Protein AF-A0A833G2K6-F1 (afdb_monomer)

Solvent-accessible surface area (backbone atoms only — not comparable to full-atom values): 7235 Å² total; per-residue (Å²): 132,84,85,76,77,75,78,92,64,81,80,92,63,98,60,82,62,88,63,52,65,58,53,52,52,50,53,51,50,53,51,50,53,53,54,51,47,68,70,42,49,53,56,36,34,50,74,65,25,62,39,99,86,71,47,80,55,53,42,54,72,67,60,31,49,54,52,50,52,50,53,53,51,45,67,62,46,48,59,57,53,46,52,55,50,47,47,63,76,68,53,88,53,70,63,62,48,46,56,53,50,51,54,53,47,51,53,52,53,51,51,53,54,56,55,53,55,65,76,76,108

Foldseek 3Di:
DDPPDDDPDDDDDPDDDPCVVVVVVVVVVVVCVVVVCLVCQLVCQAPPDADPVGDDDHDDSVVSVVVSVVVVVCVVVVVVVVVLVCLCPPDPDPVSVVVSVVVVVVVVVVVVVVVVVVVVD

pLDDT: mean 81.37, std 12.85, range [43.56, 95.62]

Structure (mmCIF, N/CA/C/O backbone):
data_AF-A0A833G2K6-F1
#
_entry.id   AF-A0A833G2K6-F1
#
loop_
_atom_site.group_PDB
_atom_site.id
_atom_site.type_symbol
_atom_site.label_atom_id
_atom_site.label_alt_id
_atom_site.label_comp_id
_atom_site.label_asym_id
_atom_site.label_entity_id
_atom_site.label_seq_id
_atom_site.pdbx_PDB_ins_code
_atom_site.Cartn_x
_atom_site.Cartn_y
_atom_site.Cartn_z
_atom_site.occupancy
_atom_site.B_iso_or_equiv
_atom_site.auth_seq_id
_atom_site.auth_comp_id
_atom_site.auth_asym_id
_atom_site.auth_atom_id
_atom_site.pdbx_PDB_model_num
ATOM 1 N N . MET A 1 1 ? -3.575 -9.904 37.588 1.00 43.56 1 MET A N 1
ATOM 2 C CA . MET A 1 1 ? -4.050 -9.358 36.298 1.00 43.56 1 MET A CA 1
ATOM 3 C C . MET A 1 1 ? -5.062 -8.274 36.633 1.00 43.56 1 MET A C 1
ATOM 5 O O . MET A 1 1 ? -6.102 -8.614 37.175 1.00 43.56 1 MET A O 1
ATOM 9 N N . ALA A 1 2 ? -4.727 -6.994 36.461 1.00 44.34 2 ALA A N 1
ATOM 10 C CA . ALA A 1 2 ? -5.653 -5.907 36.783 1.00 44.34 2 ALA A CA 1
ATOM 11 C C . ALA A 1 2 ? -6.869 -5.964 35.840 1.00 44.34 2 ALA A C 1
ATOM 13 O O . ALA A 1 2 ? -6.689 -6.024 34.624 1.00 44.34 2 ALA A O 1
ATOM 14 N N . GLU A 1 3 ? -8.087 -5.969 36.388 1.00 52.81 3 GLU A N 1
ATOM 15 C CA . GLU A 1 3 ? -9.311 -5.840 35.595 1.00 52.81 3 GLU A CA 1
ATOM 16 C C . GLU A 1 3 ? -9.413 -4.414 35.046 1.00 52.81 3 GLU A C 1
ATOM 18 O O . GLU A 1 3 ? -9.934 -3.500 35.686 1.00 52.81 3 GLU A O 1
ATOM 23 N N . THR A 1 4 ? -8.890 -4.194 33.842 1.00 61.84 4 THR A N 1
ATOM 24 C CA . THR A 1 4 ? -9.123 -2.952 33.112 1.00 61.84 4 THR A CA 1
ATOM 25 C C . THR A 1 4 ? -10.552 -2.958 32.578 1.00 61.84 4 THR A C 1
ATOM 27 O O . THR A 1 4 ? -10.876 -3.598 31.578 1.00 61.84 4 THR A O 1
ATOM 30 N N . LYS A 1 5 ? -11.439 -2.246 33.279 1.00 73.88 5 LYS A N 1
ATOM 31 C CA . LYS A 1 5 ? -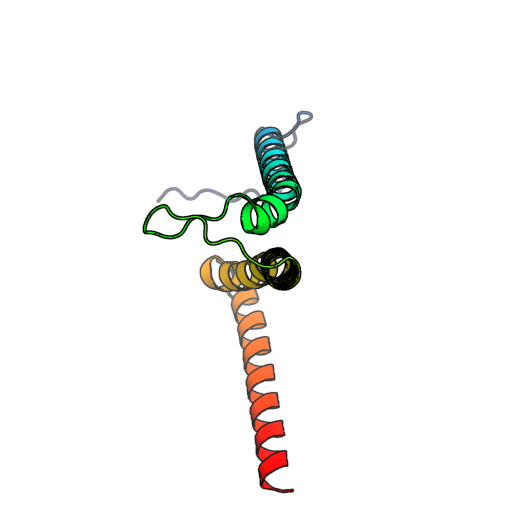12.816 -1.999 32.843 1.00 73.88 5 LYS A CA 1
ATOM 32 C C . LYS A 1 5 ? -12.787 -1.272 31.495 1.00 73.88 5 LYS A C 1
ATOM 34 O O . LYS A 1 5 ? -12.397 -0.108 31.424 1.00 73.88 5 LYS A O 1
ATOM 39 N N . PHE A 1 6 ? -13.176 -1.965 30.427 1.00 70.94 6 PHE A N 1
ATOM 40 C CA . PHE A 1 6 ? -13.266 -1.373 29.093 1.00 70.94 6 PHE A CA 1
ATOM 41 C C . PHE A 1 6 ? -14.254 -0.202 29.102 1.00 70.94 6 PHE A C 1
ATOM 43 O O . PHE A 1 6 ? -15.359 -0.313 29.641 1.00 70.94 6 PHE A O 1
ATOM 50 N N . LEU A 1 7 ? -13.854 0.922 28.508 1.00 74.44 7 LEU A N 1
ATOM 51 C CA . LEU A 1 7 ? -14.725 2.082 28.359 1.00 74.44 7 LEU A CA 1
ATOM 52 C C . LEU A 1 7 ? -15.836 1.748 27.356 1.00 74.44 7 LEU A C 1
ATOM 54 O O . LEU A 1 7 ? -15.564 1.322 26.237 1.00 74.44 7 LEU A O 1
ATOM 58 N N . THR A 1 8 ? -17.090 1.939 27.763 1.00 80.19 8 THR A N 1
ATOM 59 C CA . THR A 1 8 ? -18.278 1.736 26.915 1.00 80.19 8 THR A CA 1
ATOM 60 C C . THR A 1 8 ? -18.733 3.019 26.218 1.00 80.19 8 THR A C 1
ATOM 62 O O . THR A 1 8 ? -19.632 2.978 25.383 1.00 80.19 8 THR A O 1
ATOM 65 N N . ALA A 1 9 ? -18.114 4.153 26.550 1.00 77.75 9 ALA A N 1
ATOM 66 C CA . ALA A 1 9 ? -18.355 5.453 25.943 1.00 77.75 9 ALA A CA 1
ATOM 67 C C . ALA A 1 9 ? -17.031 6.230 25.836 1.00 77.75 9 ALA A C 1
ATOM 69 O O . ALA A 1 9 ? -16.143 6.032 26.675 1.00 77.75 9 ALA A O 1
ATOM 70 N N . PRO A 1 10 ? -16.882 7.109 24.830 1.00 76.50 10 PRO A N 1
ATOM 71 C CA . PRO A 1 10 ? -15.734 7.999 24.749 1.00 76.50 10 PRO A CA 1
ATOM 72 C C . PRO A 1 10 ? -15.681 8.907 25.981 1.00 76.50 10 PRO A C 1
ATOM 74 O O . PRO A 1 10 ? -16.711 9.331 26.512 1.00 76.50 10 PRO A O 1
ATOM 77 N N . VAL A 1 11 ? -14.468 9.214 26.439 1.00 79.62 11 VAL A N 1
ATOM 78 C CA . VAL A 1 11 ? -14.256 10.186 27.516 1.00 79.62 11 VAL A CA 1
ATOM 79 C C . VAL A 1 11 ? -14.814 11.530 27.045 1.00 79.62 11 VAL A C 1
ATOM 81 O O . VAL A 1 11 ? -14.422 12.010 25.984 1.00 79.62 11 VAL A O 1
ATOM 84 N N . LYS A 1 12 ? -15.739 12.132 27.805 1.00 77.94 12 LYS A N 1
ATOM 85 C CA . LYS A 1 12 ? -16.222 13.492 27.523 1.00 77.94 12 LYS A CA 1
ATOM 86 C C . LYS A 1 12 ? -15.049 14.460 27.673 1.00 77.94 12 LYS A C 1
ATOM 88 O O . LYS A 1 12 ? -14.581 14.701 28.781 1.00 77.94 12 LYS A O 1
ATOM 93 N N . THR A 1 13 ? -14.562 14.970 26.551 1.00 80.44 13 THR A N 1
ATOM 94 C CA . THR A 1 13 ? -13.509 15.980 26.468 1.00 80.44 13 THR A CA 1
ATOM 95 C C . THR A 1 13 ? -13.846 16.921 25.322 1.00 80.44 13 THR A C 1
ATOM 97 O O . THR A 1 13 ? -14.228 16.466 24.246 1.00 80.44 13 THR A O 1
ATOM 100 N N . ASP A 1 14 ? -13.674 18.222 25.543 1.00 80.94 14 ASP A N 1
ATOM 101 C CA . ASP A 1 14 ? -13.828 19.244 24.498 1.00 80.94 14 ASP A CA 1
ATOM 102 C C . ASP A 1 14 ? -12.565 19.363 23.624 1.00 80.94 14 ASP A C 1
ATOM 104 O O . ASP A 1 14 ? -12.526 20.104 22.644 1.00 80.94 14 ASP A O 1
ATOM 108 N N . LYS A 1 15 ? -11.501 18.633 23.987 1.00 83.69 15 LYS A N 1
ATOM 109 C CA . LYS A 1 15 ? -10.214 18.598 23.284 1.00 83.69 15 LYS A CA 1
ATOM 110 C C . LYS A 1 15 ? -10.094 17.350 22.423 1.00 83.69 15 LYS A C 1
ATOM 112 O O . LYS A 1 15 ? -10.550 16.275 22.812 1.00 83.69 15 LYS A O 1
ATOM 117 N N . MET A 1 16 ? -9.387 17.480 21.303 1.00 82.00 16 MET A N 1
ATOM 118 C CA . MET A 1 16 ? -9.067 16.354 20.430 1.00 82.00 16 MET A CA 1
ATOM 119 C C . MET A 1 16 ? -8.309 15.259 21.212 1.00 82.00 16 MET A C 1
ATOM 121 O O . MET A 1 16 ? -7.354 15.585 21.924 1.00 82.00 16 MET A O 1
ATOM 125 N N . PRO A 1 17 ? -8.708 13.975 21.113 1.00 84.19 17 PRO A N 1
ATOM 126 C CA . PRO A 1 17 ? -8.028 12.893 21.816 1.00 84.19 17 PRO A CA 1
ATOM 127 C C . PRO A 1 17 ? -6.540 12.834 21.461 1.00 84.19 17 PRO A C 1
ATOM 129 O O . PRO A 1 17 ? -6.166 12.976 20.297 1.00 84.19 17 PRO A O 1
ATOM 132 N N . ALA A 1 18 ? -5.695 12.556 22.455 1.00 83.56 18 ALA A N 1
ATOM 133 C CA . ALA A 1 18 ? -4.238 12.588 22.304 1.00 83.56 18 ALA A 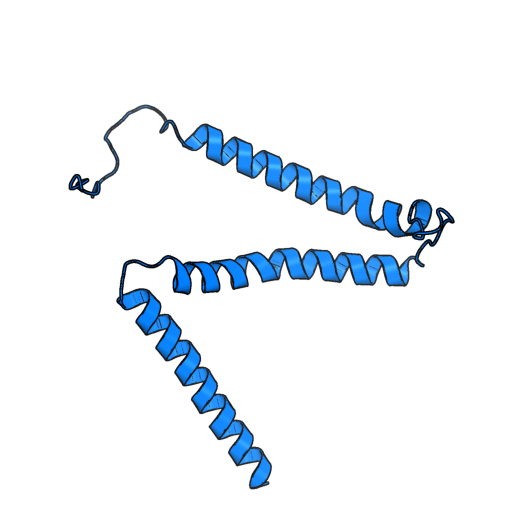CA 1
ATOM 134 C C . ALA A 1 18 ? -3.688 11.628 21.227 1.00 83.56 18 ALA A C 1
ATOM 136 O O . ALA A 1 18 ? -2.585 11.839 20.743 1.00 83.56 18 ALA A O 1
ATOM 137 N N . GLY A 1 19 ? -4.446 10.599 20.827 1.00 84.06 19 GLY A N 1
ATOM 138 C CA . GLY A 1 19 ? -4.063 9.668 19.760 1.00 84.06 19 GLY A CA 1
ATOM 139 C C . GLY A 1 19 ? -4.253 10.202 18.334 1.00 84.06 19 GLY A C 1
ATOM 140 O O . GLY A 1 19 ? -3.590 9.726 17.418 1.00 84.06 19 GLY A O 1
ATOM 141 N N . ILE A 1 20 ? -5.123 11.196 18.124 1.00 86.50 20 ILE A N 1
ATOM 142 C CA . ILE A 1 20 ? -5.475 11.673 16.775 1.00 86.50 20 ILE A CA 1
ATOM 143 C C . ILE A 1 20 ? -4.279 12.279 16.019 1.00 86.50 20 ILE A C 1
ATOM 145 O O . ILE A 1 20 ? -4.102 11.920 14.855 1.00 86.50 20 ILE A O 1
ATOM 149 N N . PRO A 1 21 ? -3.412 13.123 16.622 1.00 88.06 21 PRO A N 1
ATOM 150 C CA . PRO A 1 21 ? -2.237 13.643 15.919 1.00 88.06 21 PRO A CA 1
ATOM 151 C C . PRO A 1 21 ? -1.295 12.541 15.416 1.00 88.06 21 PRO A C 1
ATOM 153 O O . PRO A 1 21 ? -0.762 12.650 14.315 1.00 88.06 21 PRO A O 1
ATOM 156 N N . TYR A 1 22 ? -1.128 11.460 16.186 1.00 89.12 22 TYR A N 1
ATOM 157 C CA . TYR A 1 22 ? -0.295 10.321 15.789 1.00 89.12 22 TYR A CA 1
ATOM 158 C C . TYR A 1 22 ? -0.902 9.547 14.615 1.00 89.12 22 TYR A C 1
ATOM 160 O O . TYR A 1 22 ? -0.177 9.170 13.699 1.00 89.12 22 TYR A O 1
ATOM 168 N N . ILE A 1 23 ? -2.227 9.358 14.607 1.00 88.88 23 ILE A N 1
ATOM 169 C CA . ILE A 1 23 ? -2.940 8.710 13.494 1.00 88.88 23 ILE A CA 1
ATOM 170 C C . ILE A 1 23 ? -2.789 9.537 12.213 1.00 88.88 23 ILE A C 1
ATOM 172 O O . ILE A 1 23 ? -2.468 8.988 11.166 1.00 88.88 23 ILE A O 1
ATOM 176 N N . ILE A 1 24 ? -2.963 10.859 12.300 1.00 89.69 24 ILE A N 1
ATOM 177 C CA . ILE A 1 24 ? -2.818 11.758 11.145 1.00 89.69 24 ILE A CA 1
ATOM 178 C C . ILE A 1 24 ? -1.376 11.755 10.628 1.00 89.69 24 ILE A C 1
ATOM 180 O O . ILE A 1 24 ? -1.165 11.695 9.420 1.00 89.69 24 ILE A O 1
ATOM 184 N N . GLY A 1 25 ? -0.384 11.805 11.522 1.00 92.81 25 GLY A N 1
ATOM 185 C CA . GLY A 1 25 ? 1.026 11.735 11.140 1.00 92.81 25 GLY A CA 1
ATOM 186 C C . GLY A 1 25 ? 1.373 10.427 10.427 1.00 92.81 25 GLY A C 1
ATOM 187 O O . GLY A 1 25 ? 2.056 10.452 9.406 1.00 92.81 25 GLY A O 1
ATOM 188 N N . ASN A 1 26 ? 0.853 9.301 10.920 1.00 90.31 26 ASN A N 1
ATOM 189 C CA . ASN A 1 26 ? 1.021 8.002 10.275 1.00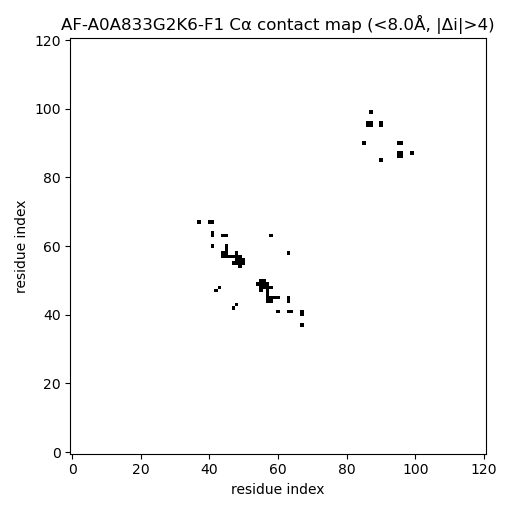 90.31 26 ASN A CA 1
ATOM 190 C C . ASN A 1 26 ? 0.369 7.968 8.886 1.00 90.31 26 ASN A C 1
ATOM 192 O O . ASN A 1 26 ? 1.031 7.624 7.917 1.00 90.31 26 ASN A O 1
ATOM 196 N N . GLU A 1 27 ? -0.883 8.409 8.772 1.00 90.44 27 GLU A N 1
ATOM 197 C CA . GLU A 1 27 ? -1.600 8.482 7.494 1.00 90.44 27 GLU A CA 1
ATOM 198 C C . GLU A 1 27 ? -0.864 9.374 6.477 1.00 90.44 27 GLU A C 1
ATOM 200 O O . GLU A 1 27 ? -0.746 9.042 5.296 1.00 90.44 27 GLU A O 1
ATOM 205 N N . ALA A 1 28 ? -0.324 10.509 6.930 1.00 91.38 28 ALA A N 1
ATOM 206 C CA . ALA A 1 28 ? 0.473 11.395 6.090 1.00 91.38 28 ALA A CA 1
ATOM 207 C C . ALA A 1 28 ? 1.769 10.719 5.618 1.00 91.38 28 ALA A C 1
ATOM 209 O O . ALA A 1 28 ? 2.116 10.830 4.441 1.00 91.38 28 ALA A O 1
ATOM 210 N N . ALA A 1 29 ? 2.458 9.994 6.503 1.00 91.62 29 ALA A N 1
ATOM 211 C CA . ALA A 1 29 ? 3.654 9.236 6.154 1.00 91.62 29 ALA A CA 1
ATOM 212 C C . ALA A 1 29 ? 3.343 8.106 5.157 1.00 91.62 29 ALA A C 1
ATOM 214 O O . ALA A 1 29 ? 4.056 7.954 4.166 1.00 91.62 29 ALA A O 1
ATOM 215 N N . GLU A 1 30 ? 2.250 7.367 5.355 1.00 88.81 30 GLU A N 1
ATOM 216 C CA . GLU A 1 30 ? 1.803 6.317 4.432 1.00 88.81 30 GLU A CA 1
ATOM 217 C C . GLU A 1 30 ? 1.505 6.885 3.041 1.00 88.81 30 GLU A C 1
ATOM 219 O O . GLU A 1 30 ? 1.999 6.366 2.037 1.00 88.81 30 GLU A O 1
ATOM 224 N N . ARG A 1 31 ? 0.772 8.002 2.965 1.00 91.56 31 ARG A N 1
ATOM 225 C CA . ARG A 1 31 ? 0.474 8.680 1.693 1.00 91.56 31 ARG A CA 1
ATOM 226 C C . ARG A 1 31 ? 1.739 9.210 1.025 1.00 91.56 31 ARG A C 1
ATOM 228 O O . ARG A 1 31 ? 1.884 9.061 -0.188 1.00 91.56 31 ARG A O 1
ATOM 235 N N . PHE A 1 32 ? 2.661 9.789 1.792 1.00 92.50 32 PHE A N 1
ATOM 236 C CA . PHE A 1 32 ? 3.941 10.265 1.268 1.00 92.50 32 PHE A CA 1
ATOM 237 C C . PHE A 1 32 ? 4.747 9.122 0.641 1.00 92.50 32 PHE A C 1
ATOM 239 O O . PHE A 1 32 ? 5.152 9.220 -0.518 1.00 92.50 32 PHE A O 1
ATOM 246 N N . CYS A 1 33 ? 4.911 8.008 1.3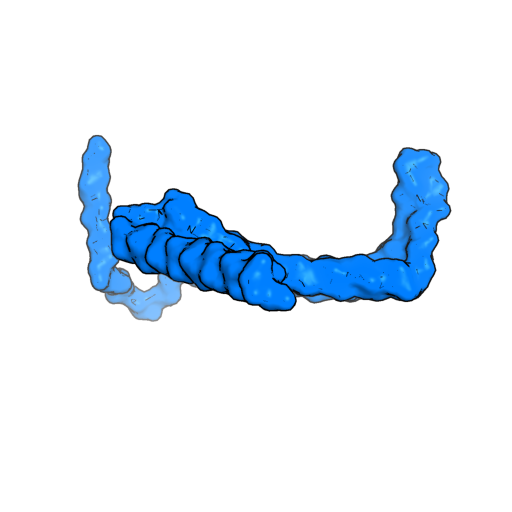58 1.00 90.31 33 CYS A N 1
ATOM 247 C CA . CYS A 1 33 ? 5.622 6.836 0.855 1.00 90.31 33 CYS A CA 1
ATOM 248 C C . CYS A 1 33 ? 4.920 6.210 -0.361 1.00 90.31 33 CYS A C 1
ATOM 250 O O . CYS A 1 33 ? 5.589 5.816 -1.315 1.00 90.31 33 CYS A O 1
ATOM 252 N N . PHE A 1 34 ? 3.584 6.162 -0.374 1.00 90.12 34 PHE A N 1
ATOM 253 C CA . PHE A 1 34 ? 2.813 5.599 -1.483 1.00 90.12 34 PHE A CA 1
ATOM 254 C C . PHE A 1 34 ? 2.963 6.408 -2.777 1.00 90.12 34 PHE A C 1
ATOM 256 O O . PHE A 1 34 ? 3.278 5.844 -3.827 1.00 90.12 34 PHE A O 1
ATOM 263 N N . TYR A 1 35 ? 2.770 7.729 -2.722 1.00 92.12 35 TYR A N 1
ATOM 264 C CA . TYR A 1 35 ? 2.929 8.576 -3.906 1.00 92.12 35 TYR A CA 1
ATOM 265 C C . TYR A 1 35 ? 4.397 8.701 -4.324 1.00 92.12 35 TYR A C 1
ATOM 267 O O . TYR A 1 35 ? 4.684 8.668 -5.520 1.00 92.12 35 TYR A O 1
ATOM 275 N N . GLY A 1 36 ? 5.320 8.763 -3.359 1.00 92.94 36 GLY A N 1
ATOM 276 C CA . GLY A 1 36 ? 6.758 8.773 -3.618 1.00 92.94 36 GLY A CA 1
ATOM 277 C C . GLY A 1 36 ? 7.211 7.521 -4.366 1.00 92.94 36 GLY A C 1
ATOM 278 O O . GLY A 1 36 ? 7.844 7.630 -5.412 1.00 92.94 36 GLY A O 1
ATOM 279 N N . MET A 1 37 ? 6.804 6.337 -3.897 1.00 94.38 37 MET A N 1
ATOM 280 C CA . MET A 1 37 ? 7.120 5.078 -4.570 1.00 94.38 37 MET A CA 1
ATOM 281 C C . MET A 1 37 ? 6.545 5.041 -5.987 1.00 94.38 37 MET A C 1
ATOM 283 O O . MET A 1 37 ? 7.268 4.720 -6.923 1.00 94.38 37 MET A O 1
ATOM 287 N N . ARG A 1 38 ? 5.285 5.449 -6.185 1.00 90.50 38 ARG A N 1
ATOM 288 C CA . ARG A 1 38 ? 4.670 5.467 -7.525 1.00 90.50 38 ARG A CA 1
ATOM 289 C C . ARG A 1 38 ? 5.381 6.391 -8.511 1.00 90.50 38 ARG A C 1
ATOM 291 O O . ARG A 1 38 ? 5.415 6.076 -9.694 1.00 90.50 38 ARG A O 1
ATOM 298 N N . ALA A 1 39 ? 5.934 7.504 -8.036 1.00 92.12 39 ALA A N 1
ATOM 299 C CA . ALA A 1 39 ? 6.642 8.457 -8.883 1.00 92.12 39 ALA A CA 1
ATOM 300 C C . ALA A 1 39 ? 8.002 7.926 -9.364 1.00 92.12 39 ALA A C 1
ATOM 302 O O . ALA A 1 39 ? 8.387 8.186 -10.500 1.00 92.12 39 ALA A O 1
ATOM 303 N N . ILE A 1 40 ? 8.727 7.185 -8.518 1.00 94.44 40 ILE A N 1
ATOM 304 C CA . ILE A 1 40 ? 10.112 6.782 -8.813 1.00 94.44 40 ILE A CA 1
ATOM 305 C C . ILE A 1 40 ? 10.249 5.350 -9.331 1.00 94.44 40 ILE A C 1
ATOM 307 O O . ILE A 1 40 ? 11.256 5.037 -9.956 1.00 94.44 40 ILE A O 1
ATOM 311 N N . LEU A 1 41 ? 9.277 4.468 -9.077 1.00 92.81 41 LEU A N 1
ATOM 312 C CA . LEU A 1 41 ? 9.451 3.024 -9.264 1.00 92.81 41 LEU A CA 1
ATOM 313 C C . LEU A 1 41 ? 9.740 2.630 -10.721 1.00 92.81 41 LEU A C 1
ATOM 315 O O . LEU A 1 41 ? 10.673 1.873 -10.971 1.00 92.81 41 LEU A O 1
ATOM 319 N N . VAL A 1 42 ? 8.993 3.173 -11.686 1.00 94.06 42 VAL A N 1
ATOM 320 C CA . VAL A 1 42 ? 9.199 2.874 -13.119 1.00 94.06 42 VAL A CA 1
ATOM 321 C C . VAL A 1 42 ? 10.535 3.431 -13.615 1.00 94.06 42 VAL A C 1
ATOM 323 O O . VAL A 1 42 ? 11.272 2.748 -14.325 1.00 94.06 42 VAL A O 1
ATOM 326 N N . VAL A 1 43 ? 10.894 4.646 -13.189 1.00 93.81 43 VAL A N 1
ATOM 327 C CA . VAL A 1 43 ? 12.187 5.264 -13.525 1.00 93.81 43 VAL A CA 1
ATOM 328 C C . VAL A 1 43 ? 13.339 4.441 -12.950 1.00 93.81 43 VAL A C 1
ATOM 330 O O . VAL A 1 43 ? 14.330 4.194 -13.629 1.00 93.81 43 VAL A O 1
ATOM 333 N N . TYR A 1 44 ? 13.195 3.957 -11.718 1.00 93.69 44 TYR A N 1
ATOM 334 C CA . TYR A 1 44 ? 14.185 3.096 -11.088 1.00 93.69 44 TYR A CA 1
ATOM 335 C C . TYR A 1 44 ? 14.386 1.793 -11.874 1.00 93.69 44 TYR A C 1
ATOM 337 O O . TYR A 1 44 ? 15.519 1.471 -12.220 1.00 93.69 44 TYR A O 1
ATOM 345 N N . MET A 1 45 ? 13.302 1.093 -12.226 1.00 93.75 45 MET A N 1
ATOM 346 C CA . MET A 1 45 ? 13.373 -0.176 -12.966 1.00 93.75 45 MET A CA 1
ATOM 347 C C . MET A 1 45 ? 13.969 -0.029 -14.375 1.00 93.75 45 MET A C 1
ATOM 349 O O . MET A 1 45 ? 14.652 -0.934 -14.846 1.00 93.75 45 MET A O 1
ATOM 353 N N . THR A 1 46 ? 13.741 1.107 -15.039 1.00 93.88 46 THR A N 1
ATOM 354 C CA . THR A 1 46 ? 14.179 1.331 -16.430 1.00 93.88 46 THR A CA 1
ATOM 355 C C . THR A 1 46 ? 15.551 1.993 -16.557 1.00 93.88 46 THR A C 1
ATOM 357 O O . THR A 1 46 ? 16.159 1.898 -17.617 1.00 93.88 46 THR A O 1
ATOM 360 N N . GLN A 1 47 ? 16.046 2.684 -15.524 1.00 91.69 47 GLN A N 1
ATOM 361 C CA . GLN A 1 47 ? 17.279 3.485 -15.621 1.00 9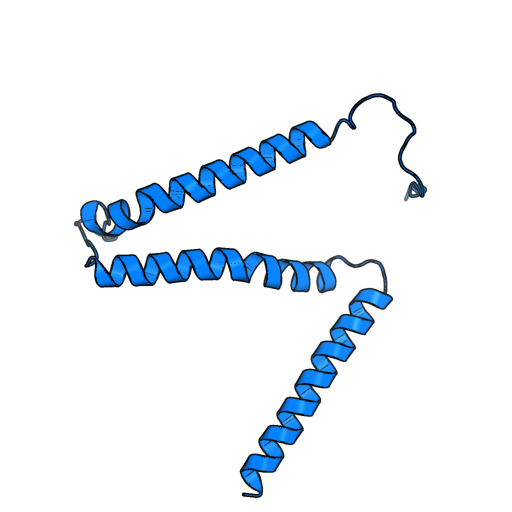1.69 47 GLN A CA 1
ATOM 362 C C . GLN A 1 47 ? 18.345 3.125 -14.581 1.00 91.69 47 GLN A C 1
ATOM 364 O O . GLN A 1 47 ? 19.531 3.326 -14.833 1.00 91.69 47 GLN A O 1
ATOM 369 N N . TYR A 1 48 ? 17.952 2.617 -13.411 1.00 90.94 48 TYR A N 1
ATOM 370 C CA . TYR A 1 48 ? 18.845 2.495 -12.251 1.00 90.94 48 TYR A CA 1
ATOM 371 C C . TYR A 1 48 ? 18.845 1.102 -11.611 1.00 90.94 48 TYR A C 1
ATOM 373 O O . TYR A 1 48 ? 19.426 0.922 -10.539 1.00 90.94 48 TYR A O 1
ATOM 381 N N . LEU A 1 49 ? 18.197 0.119 -12.238 1.00 90.75 49 LEU A N 1
ATOM 382 C CA . LEU A 1 49 ? 18.139 -1.243 -11.725 1.00 90.75 49 LEU A CA 1
ATOM 383 C C . LEU A 1 49 ? 19.508 -1.920 -11.868 1.00 90.75 49 LEU A C 1
ATOM 385 O O . LEU A 1 49 ? 20.137 -1.873 -12.927 1.00 90.75 49 LEU A O 1
ATOM 389 N N . LEU A 1 50 ? 19.984 -2.518 -10.776 1.00 91.19 50 LEU A N 1
ATOM 390 C CA . LEU A 1 50 ? 21.310 -3.122 -10.685 1.00 91.19 50 LEU A CA 1
ATOM 391 C C . LEU A 1 50 ? 21.197 -4.623 -10.436 1.00 91.19 50 LEU A C 1
ATOM 393 O O . LEU A 1 50 ? 20.465 -5.070 -9.553 1.00 91.19 50 LEU A O 1
ATOM 397 N N . SER A 1 51 ? 22.001 -5.383 -11.170 1.00 89.25 51 SER A N 1
ATOM 398 C CA . SER A 1 51 ? 22.243 -6.795 -10.898 1.00 89.25 51 SER A CA 1
ATOM 399 C C . SER A 1 51 ? 23.027 -6.978 -9.588 1.00 89.25 51 SER A C 1
ATOM 401 O O . SER A 1 51 ? 23.772 -6.084 -9.170 1.00 89.25 51 SER A O 1
ATOM 403 N N . PRO A 1 52 ? 22.974 -8.170 -8.967 1.00 85.50 52 PRO A N 1
ATOM 404 C CA . PRO A 1 52 ? 23.801 -8.502 -7.803 1.00 85.50 52 PRO A CA 1
ATOM 405 C C . PRO A 1 52 ? 25.316 -8.356 -8.037 1.00 85.50 52 PRO A C 1
ATOM 407 O O . PRO A 1 52 ? 26.073 -8.212 -7.082 1.00 85.50 52 PRO A O 1
ATOM 410 N N . ALA A 1 53 ? 25.761 -8.384 -9.298 1.00 88.19 53 ALA A N 1
ATOM 411 C CA . ALA A 1 53 ? 27.153 -8.178 -9.700 1.00 88.19 53 ALA A CA 1
ATOM 412 C C . ALA A 1 53 ? 27.527 -6.691 -9.894 1.00 88.19 53 ALA A C 1
ATOM 414 O O . ALA A 1 53 ? 28.661 -6.389 -10.258 1.00 88.19 53 ALA A O 1
ATOM 415 N N . GLY A 1 54 ? 26.592 -5.760 -9.670 1.00 86.69 54 GLY A N 1
ATOM 416 C CA . GLY A 1 54 ? 26.807 -4.314 -9.781 1.00 86.69 54 GLY A CA 1
ATOM 417 C C . GLY A 1 54 ? 26.697 -3.743 -11.199 1.00 86.69 54 GLY A C 1
ATOM 418 O O . GLY A 1 54 ? 26.862 -2.539 -11.376 1.00 86.69 54 GLY A O 1
ATOM 419 N N . GLY A 1 55 ? 26.411 -4.572 -12.207 1.00 88.94 55 GLY A N 1
ATOM 420 C CA . GLY A 1 55 ? 26.087 -4.110 -13.562 1.00 88.94 55 GLY A CA 1
ATOM 421 C C . GLY A 1 55 ? 24.636 -3.637 -13.669 1.00 88.94 55 GLY A C 1
ATOM 422 O O . GLY A 1 55 ? 23.783 -4.149 -12.943 1.00 88.94 55 GLY A O 1
ATOM 423 N N . LEU A 1 56 ? 24.355 -2.696 -14.575 1.00 88.69 56 LEU A N 1
ATOM 424 C CA . LEU A 1 56 ? 22.985 -2.274 -14.888 1.00 88.69 56 LEU A CA 1
ATOM 425 C C . LEU A 1 56 ? 22.212 -3.434 -15.524 1.00 88.69 56 LEU A C 1
ATOM 427 O O . LEU A 1 56 ? 22.664 -4.011 -16.510 1.00 88.69 56 LEU A O 1
ATOM 431 N N . ASP A 1 57 ? 21.055 -3.744 -14.951 1.00 89.69 57 ASP A N 1
ATOM 432 C CA . ASP A 1 57 ? 20.132 -4.790 -15.397 1.00 89.69 57 ASP A CA 1
ATOM 433 C C . ASP A 1 57 ? 18.739 -4.174 -15.508 1.00 89.69 57 ASP A C 1
ATOM 435 O O . ASP A 1 57 ? 17.853 -4.412 -14.692 1.00 89.69 57 ASP A O 1
ATOM 439 N N . VAL A 1 58 ? 18.608 -3.230 -16.440 1.00 91.31 58 VAL A N 1
ATOM 440 C CA . VAL A 1 58 ? 17.397 -2.426 -16.607 1.00 91.31 58 VAL A CA 1
ATOM 441 C C . VAL A 1 58 ? 16.317 -3.198 -17.353 1.00 91.31 58 VAL A C 1
ATOM 443 O O . VAL A 1 58 ? 16.590 -3.911 -18.316 1.00 91.31 58 VAL A O 1
ATOM 446 N N . MET A 1 59 ? 15.074 -3.011 -16.922 1.00 91.88 59 MET A N 1
ATOM 447 C CA . MET A 1 59 ? 13.904 -3.613 -17.557 1.00 91.88 59 MET A CA 1
ATOM 448 C C . MET A 1 59 ? 13.439 -2.788 -18.756 1.00 91.88 59 MET A C 1
ATOM 450 O O . MET A 1 59 ? 13.619 -1.566 -18.801 1.00 91.88 59 MET A O 1
ATOM 454 N N . THR A 1 60 ? 12.768 -3.442 -19.707 1.00 93.69 60 THR A N 1
ATOM 455 C CA . THR A 1 60 ? 12.022 -2.719 -20.741 1.00 93.69 60 THR A CA 1
ATOM 456 C C . THR A 1 60 ? 10.841 -1.964 -20.125 1.00 93.69 60 THR A C 1
ATOM 458 O O . THR A 1 60 ? 10.347 -2.299 -19.047 1.00 93.69 60 THR A O 1
ATOM 461 N N . GLU A 1 61 ? 10.343 -0.938 -20.817 1.00 91.31 61 GLU A N 1
ATOM 462 C CA . GLU A 1 61 ? 9.194 -0.159 -20.338 1.00 91.31 61 GLU A CA 1
ATOM 463 C C . GLU A 1 61 ? 7.936 -1.029 -20.148 1.00 91.31 61 GLU A C 1
ATOM 465 O O . GLU A 1 61 ? 7.170 -0.812 -19.209 1.00 91.31 61 GLU A O 1
ATOM 470 N N . SER A 1 62 ? 7.750 -2.058 -20.986 1.00 93.94 62 SER A N 1
ATOM 471 C CA . SER A 1 62 ? 6.638 -3.011 -20.853 1.00 93.94 62 SER A CA 1
ATOM 472 C C . SER A 1 62 ? 6.732 -3.805 -19.550 1.00 93.94 62 SER A C 1
ATOM 474 O O . SER A 1 62 ? 5.790 -3.805 -18.761 1.00 93.94 62 SER A O 1
ATOM 476 N N . GLU A 1 63 ? 7.889 -4.413 -19.280 1.00 92.94 63 GLU A N 1
ATOM 477 C CA . GLU A 1 63 ? 8.122 -5.206 -18.064 1.00 92.94 63 GLU A CA 1
ATOM 478 C C . GLU A 1 63 ? 8.028 -4.344 -16.797 1.00 92.94 63 GLU A C 1
ATOM 480 O O . GLU A 1 63 ? 7.444 -4.746 -15.787 1.00 92.94 63 GLU A O 1
ATOM 485 N N . ALA A 1 64 ? 8.558 -3.119 -16.849 1.00 93.50 64 ALA A N 1
ATOM 486 C CA . ALA A 1 64 ? 8.465 -2.165 -15.751 1.00 93.50 64 ALA A CA 1
ATOM 487 C C . ALA A 1 64 ? 7.003 -1.790 -15.442 1.00 93.50 64 ALA A C 1
ATOM 489 O O . ALA A 1 64 ? 6.613 -1.717 -14.273 1.00 93.50 64 ALA A O 1
ATOM 490 N N . ASN A 1 65 ? 6.174 -1.591 -16.470 1.00 93.88 65 ASN A N 1
ATOM 491 C CA . ASN A 1 65 ? 4.755 -1.284 -16.301 1.00 93.8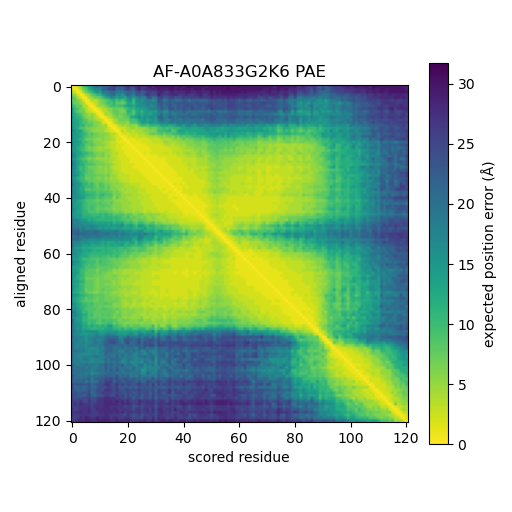8 65 ASN A CA 1
ATOM 492 C C . ASN A 1 65 ? 3.961 -2.475 -15.750 1.00 93.88 65 ASN A C 1
ATOM 494 O O . ASN A 1 65 ? 3.126 -2.291 -14.863 1.00 93.88 65 ASN A O 1
ATOM 498 N N . GLU A 1 66 ? 4.242 -3.695 -16.210 1.00 95.62 66 GLU A N 1
ATOM 499 C CA . GLU A 1 66 ? 3.631 -4.916 -15.668 1.00 95.62 66 GLU A CA 1
ATOM 500 C C . GLU A 1 66 ? 3.901 -5.054 -14.163 1.00 95.62 66 GLU A C 1
ATOM 502 O O . GLU A 1 66 ? 2.967 -5.196 -13.366 1.00 95.62 66 GLU A O 1
ATOM 507 N N . ASN A 1 67 ? 5.163 -4.905 -13.753 1.00 93.31 67 ASN A N 1
ATOM 508 C CA . ASN A 1 67 ? 5.559 -4.952 -12.346 1.00 93.31 67 ASN A CA 1
ATOM 509 C C . ASN A 1 67 ? 4.950 -3.807 -11.526 1.00 93.31 67 ASN A C 1
ATOM 511 O O . ASN A 1 67 ? 4.516 -4.012 -10.390 1.00 93.31 67 ASN A O 1
ATOM 515 N N . TYR A 1 68 ? 4.857 -2.605 -12.097 1.00 94.50 68 TYR A N 1
ATOM 516 C CA . TYR A 1 68 ? 4.193 -1.475 -11.454 1.00 94.50 68 TYR A CA 1
ATOM 517 C C . TYR A 1 68 ? 2.703 -1.750 -11.200 1.00 94.50 68 TYR A C 1
ATOM 519 O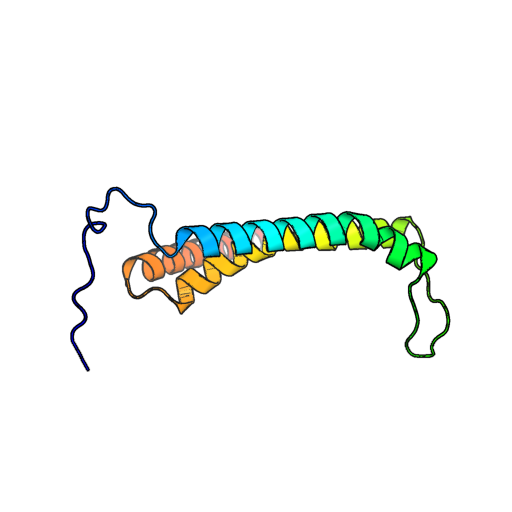 O . TYR A 1 68 ? 2.200 -1.510 -10.099 1.00 94.50 68 TYR A O 1
ATOM 527 N N . HIS A 1 69 ? 1.984 -2.292 -12.184 1.00 94.50 69 HIS A N 1
ATOM 528 C CA . HIS A 1 69 ? 0.576 -2.653 -12.021 1.00 94.50 69 HIS A CA 1
ATOM 529 C C . HIS A 1 69 ? 0.384 -3.801 -11.029 1.00 94.50 69 HIS A C 1
ATOM 531 O O . HIS A 1 69 ? -0.558 -3.767 -10.230 1.00 94.50 69 HIS A O 1
ATOM 537 N N . LEU A 1 70 ? 1.304 -4.767 -11.002 1.00 95.31 70 LEU A N 1
ATOM 538 C CA . LEU A 1 70 ? 1.317 -5.811 -9.986 1.00 95.31 70 LEU A CA 1
ATOM 539 C C . LEU A 1 70 ? 1.507 -5.215 -8.583 1.00 95.31 70 LEU A C 1
ATOM 541 O O . LEU A 1 70 ? 0.716 -5.501 -7.688 1.00 95.31 70 LEU A O 1
ATOM 545 N N . PHE A 1 71 ? 2.471 -4.314 -8.398 1.00 92.69 71 PHE A N 1
ATOM 546 C CA . PHE A 1 71 ? 2.683 -3.614 -7.129 1.00 92.69 71 PHE A CA 1
ATOM 547 C C . PHE A 1 71 ? 1.430 -2.852 -6.672 1.00 92.69 71 PHE A C 1
ATOM 549 O O . PHE A 1 71 ? 0.991 -2.983 -5.528 1.00 92.69 71 PHE A O 1
ATOM 556 N N . VAL A 1 72 ? 0.807 -2.085 -7.571 1.00 93.19 72 VAL A N 1
ATOM 557 C CA . VAL A 1 72 ? -0.410 -1.329 -7.246 1.00 93.19 72 VAL A CA 1
ATOM 558 C C . VAL A 1 72 ? -1.567 -2.266 -6.897 1.00 93.19 72 VAL A C 1
ATOM 560 O O . VAL A 1 72 ? -2.267 -2.016 -5.918 1.00 93.19 72 VAL A O 1
ATOM 563 N N . SER A 1 73 ? -1.764 -3.350 -7.651 1.00 94.50 73 SER A N 1
ATOM 564 C CA . SER A 1 73 ? -2.829 -4.317 -7.364 1.00 94.50 73 SER A CA 1
ATOM 565 C C . SER A 1 73 ? -2.632 -5.001 -6.008 1.00 94.50 73 SER A C 1
ATOM 567 O O . SER A 1 73 ? -3.587 -5.105 -5.236 1.00 94.50 73 SER A O 1
ATOM 569 N N . LEU A 1 74 ? -1.392 -5.359 -5.654 1.00 93.56 74 LEU A N 1
ATOM 570 C CA . LEU A 1 74 ? -1.049 -5.895 -4.338 1.00 93.56 74 LEU A CA 1
ATOM 571 C C . LEU A 1 74 ? -1.322 -4.891 -3.215 1.00 93.56 74 LEU A C 1
ATOM 573 O O . LEU A 1 74 ? -1.885 -5.284 -2.198 1.00 93.56 74 LEU A O 1
ATOM 577 N N . ASN A 1 75 ? -1.017 -3.604 -3.399 1.00 91.19 75 ASN A N 1
ATOM 578 C CA . ASN A 1 75 ? -1.317 -2.575 -2.396 1.00 91.19 75 ASN A CA 1
ATOM 579 C C . ASN A 1 75 ? -2.818 -2.417 -2.118 1.00 91.19 75 ASN A C 1
ATOM 581 O O . ASN A 1 75 ? -3.185 -2.035 -1.011 1.00 91.19 75 ASN A O 1
ATOM 585 N N . TYR A 1 76 ? -3.690 -2.726 -3.080 1.00 90.38 76 TYR A N 1
ATOM 586 C CA . TYR A 1 76 ? -5.137 -2.771 -2.848 1.00 90.38 76 TYR A CA 1
ATOM 587 C C . TYR A 1 76 ? -5.610 -4.120 -2.292 1.00 90.38 76 TYR A C 1
ATOM 589 O O . TYR A 1 76 ? -6.555 -4.169 -1.506 1.00 90.38 76 TYR A O 1
ATOM 597 N N . PHE A 1 77 ? -4.952 -5.216 -2.666 1.00 93.88 77 PHE A N 1
ATOM 598 C CA . PHE A 1 77 ? -5.318 -6.566 -2.243 1.00 93.88 77 PHE A CA 1
ATOM 599 C C . PHE A 1 77 ? -4.891 -6.886 -0.801 1.00 93.88 77 PHE A C 1
ATOM 601 O O . PHE A 1 77 ? -5.680 -7.412 -0.012 1.00 93.88 77 PHE A O 1
ATOM 608 N N . LEU A 1 78 ? -3.653 -6.552 -0.434 1.00 91.25 78 LEU A N 1
ATOM 609 C CA . LEU A 1 78 ? -3.051 -6.876 0.860 1.00 91.25 78 LEU A CA 1
ATOM 610 C C . LEU A 1 78 ? -3.818 -6.296 2.058 1.00 91.25 78 LEU A C 1
ATOM 612 O O . LEU A 1 78 ? -3.987 -7.040 3.020 1.00 91.25 78 LEU A O 1
ATOM 616 N N . PRO A 1 79 ? -4.339 -5.051 2.047 1.00 88.38 79 PRO A N 1
ATOM 617 C C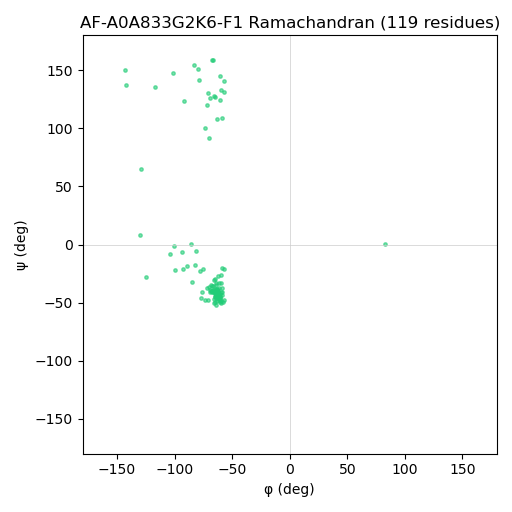A . PRO A 1 79 ? -5.150 -4.539 3.152 1.00 88.38 79 PRO A CA 1
ATOM 618 C C . PRO A 1 79 ? -6.452 -5.319 3.350 1.00 88.38 79 PRO A C 1
ATOM 620 O O . PRO A 1 79 ? -6.834 -5.596 4.485 1.00 88.38 79 PRO A O 1
ATOM 623 N N . VAL A 1 80 ? -7.115 -5.730 2.261 1.00 89.25 80 VAL A N 1
ATOM 624 C CA . VAL A 1 80 ? -8.335 -6.553 2.327 1.00 89.25 80 VAL A CA 1
ATOM 625 C C . VAL A 1 80 ? -8.010 -7.917 2.927 1.00 89.25 80 VAL A C 1
ATOM 627 O O . VAL A 1 80 ? -8.651 -8.359 3.882 1.00 89.25 80 VAL A O 1
ATOM 630 N N . PHE A 1 81 ? -6.970 -8.569 2.413 1.00 88.00 81 PHE A N 1
ATOM 631 C CA . PHE A 1 81 ? -6.512 -9.854 2.923 1.00 88.00 81 PHE A CA 1
ATOM 632 C C . PHE A 1 81 ? -6.035 -9.766 4.385 1.00 88.00 81 PHE A C 1
ATOM 634 O O . PHE A 1 81 ? -6.392 -10.596 5.222 1.00 88.00 81 PHE A O 1
ATOM 641 N N . GLY A 1 82 ? -5.295 -8.714 4.724 1.00 86.06 82 GLY A N 1
ATOM 642 C CA . GLY A 1 82 ? -4.811 -8.422 6.068 1.00 86.06 82 GLY A CA 1
ATOM 643 C C . GLY A 1 82 ? -5.946 -8.163 7.055 1.00 86.06 82 GLY A C 1
ATOM 644 O O . GLY A 1 82 ? -5.900 -8.670 8.172 1.00 86.06 82 GLY A O 1
ATOM 645 N N . ALA A 1 83 ? -7.007 -7.464 6.646 1.00 85.31 83 ALA A N 1
ATOM 646 C CA . ALA A 1 83 ? -8.197 -7.264 7.470 1.00 85.31 83 ALA A CA 1
ATOM 647 C C . ALA A 1 83 ? -8.911 -8.592 7.780 1.00 85.31 83 ALA A C 1
ATOM 649 O O . ALA A 1 83 ? -9.347 -8.813 8.916 1.00 85.31 83 ALA A O 1
ATOM 650 N N . LEU A 1 84 ? -8.983 -9.509 6.808 1.00 84.75 84 LEU A N 1
ATOM 651 C CA . LEU A 1 84 ? -9.520 -10.859 7.014 1.00 84.75 84 LEU A CA 1
ATOM 652 C C . LEU A 1 84 ? -8.649 -11.667 7.991 1.00 84.75 84 LEU A C 1
ATOM 654 O O . LEU A 1 84 ? -9.176 -12.267 8.933 1.00 84.75 84 LEU A O 1
ATOM 658 N N . LEU A 1 85 ? -7.321 -11.631 7.829 1.00 82.12 85 LEU A N 1
ATOM 659 C CA . LEU A 1 85 ? -6.382 -12.302 8.735 1.00 82.12 85 LEU A CA 1
ATOM 660 C C . LEU A 1 85 ? -6.416 -11.724 10.156 1.00 82.12 85 LEU A C 1
ATOM 662 O O . LEU A 1 85 ? -6.503 -12.479 11.125 1.00 82.12 85 LEU A O 1
ATOM 666 N N . ALA A 1 86 ? -6.406 -10.398 10.302 1.00 78.06 86 ALA A N 1
ATOM 667 C CA . ALA A 1 86 ? -6.494 -9.719 11.593 1.00 78.06 86 ALA A CA 1
ATOM 668 C C . ALA A 1 86 ? -7.815 -10.044 12.302 1.00 78.06 86 ALA A C 1
ATOM 670 O O . ALA A 1 86 ? -7.839 -10.270 13.513 1.00 78.06 86 ALA A O 1
ATOM 671 N N . SER A 1 87 ? -8.908 -10.162 11.545 1.00 74.00 87 SER A N 1
ATOM 672 C CA . SER A 1 87 ? -10.203 -10.587 12.080 1.00 74.00 87 SER A CA 1
ATOM 673 C C . SER A 1 87 ? -10.170 -12.020 12.615 1.00 74.00 87 SER A C 1
ATOM 675 O O . SER A 1 87 ? -10.808 -12.309 13.630 1.00 74.00 87 SER A O 1
ATOM 677 N N . PHE A 1 88 ? -9.406 -12.921 11.996 1.00 71.38 88 PHE A N 1
ATOM 678 C CA . PHE A 1 88 ? -9.226 -14.289 12.486 1.00 71.38 88 PHE A CA 1
ATOM 679 C C . PHE A 1 88 ? -8.316 -14.351 13.727 1.00 71.38 88 PHE A C 1
ATOM 681 O O . PHE A 1 88 ? -8.677 -14.973 14.734 1.00 71.38 88 PHE A O 1
ATOM 688 N N . ALA A 1 89 ? -7.168 -13.671 13.675 1.00 69.69 89 ALA A N 1
ATOM 689 C CA . ALA A 1 89 ? -6.129 -13.733 14.699 1.00 69.69 89 ALA A CA 1
ATOM 690 C C . ALA A 1 89 ? -6.464 -12.922 15.965 1.00 69.69 89 ALA A C 1
ATOM 692 O O . ALA A 1 89 ? -6.234 -13.394 17.077 1.00 69.69 89 ALA A O 1
ATOM 693 N N . LEU A 1 90 ? -7.039 -11.723 15.817 1.00 60.78 90 LEU A N 1
ATOM 694 C CA . LEU A 1 90 ? -7.130 -10.722 16.889 1.00 60.78 90 LEU A CA 1
ATOM 695 C C . LEU A 1 90 ? -8.519 -10.605 17.536 1.00 60.78 90 LEU A C 1
ATOM 697 O O . LEU A 1 90 ? -8.688 -9.912 18.542 1.00 60.78 90 LEU A O 1
ATOM 701 N N . SER A 1 91 ? -9.543 -11.270 16.997 1.00 57.72 91 SER A N 1
ATOM 702 C CA . SER A 1 91 ? -10.895 -11.140 17.545 1.00 57.72 91 SER A CA 1
ATOM 703 C C . SER A 1 91 ? -11.031 -11.848 18.903 1.00 57.72 91 SER A C 1
ATOM 705 O O . SER A 1 91 ? -10.878 -13.065 19.040 1.00 57.72 91 SER A O 1
ATOM 707 N N . ARG A 1 92 ? -11.372 -11.072 19.941 1.00 55.78 92 A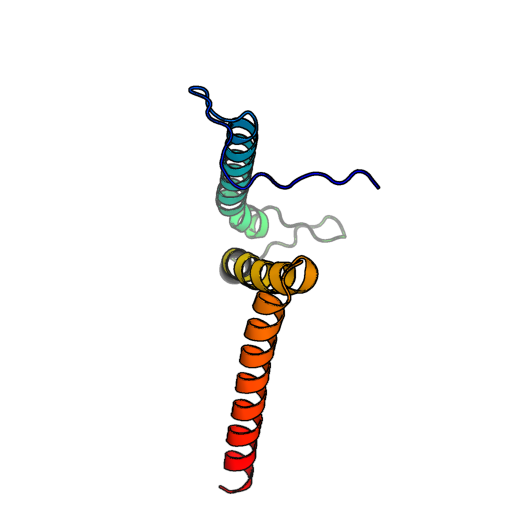RG A N 1
ATOM 708 C CA . ARG A 1 92 ? -11.788 -11.583 21.263 1.00 55.78 92 ARG A CA 1
ATOM 709 C C . ARG A 1 92 ? -13.222 -12.142 21.234 1.00 55.78 92 ARG A C 1
ATOM 711 O O . ARG A 1 92 ? -13.594 -12.962 22.069 1.00 55.78 92 ARG A O 1
ATOM 718 N N . THR A 1 93 ? -14.036 -11.734 20.260 1.00 57.69 93 THR A N 1
ATOM 719 C CA . THR A 1 93 ? -15.451 -12.104 20.126 1.00 57.69 93 THR A CA 1
ATOM 720 C C . THR A 1 93 ? -15.644 -13.352 19.255 1.00 57.69 93 THR A C 1
ATOM 722 O O . THR A 1 93 ? -15.271 -13.394 18.085 1.00 57.69 93 THR A O 1
ATOM 725 N N . LYS A 1 94 ? -16.304 -14.381 19.810 1.00 61.03 94 LYS A N 1
ATOM 726 C CA . LYS A 1 94 ? -16.621 -15.648 19.112 1.00 61.03 94 LYS A CA 1
ATOM 727 C C . LYS A 1 94 ? -17.492 -15.454 17.858 1.00 61.03 94 LYS A C 1
ATOM 729 O O . LYS A 1 94 ? -17.420 -16.269 16.944 1.00 61.03 94 LYS A O 1
ATOM 734 N N . ARG A 1 95 ? -18.290 -14.377 17.812 1.00 61.44 95 ARG A N 1
ATOM 735 C CA . ARG A 1 95 ? -19.232 -14.072 16.719 1.00 61.44 95 ARG A CA 1
ATOM 736 C C . ARG A 1 95 ? -18.533 -13.765 15.395 1.00 61.44 95 ARG A C 1
ATOM 738 O O . ARG A 1 95 ? -18.893 -14.361 14.390 1.00 61.44 95 ARG A O 1
ATOM 745 N N . LEU A 1 96 ? -17.495 -12.926 15.397 1.00 65.81 96 LEU A N 1
ATOM 746 C CA . LEU A 1 96 ? -16.803 -12.563 14.156 1.00 65.81 96 LEU A CA 1
ATOM 747 C C . LEU A 1 96 ? -16.066 -13.773 13.548 1.00 65.81 96 LEU A C 1
ATOM 749 O O . LEU A 1 96 ? -16.163 -14.018 12.350 1.00 65.81 96 LEU A O 1
ATOM 753 N N . LYS A 1 97 ? -15.434 -14.612 14.387 1.00 66.50 97 LYS A N 1
ATOM 754 C CA . LYS A 1 97 ? -14.828 -15.885 13.940 1.00 66.50 97 LYS A CA 1
ATOM 755 C C . LYS A 1 97 ? -15.855 -16.905 13.446 1.00 66.50 97 LYS A C 1
ATOM 757 O O . LYS A 1 97 ? -15.516 -17.760 12.635 1.00 66.50 97 LYS A O 1
ATOM 762 N N . ALA A 1 98 ? -17.074 -16.897 13.987 1.00 66.00 98 ALA A N 1
ATOM 763 C CA . ALA A 1 98 ? -18.144 -17.788 13.540 1.00 66.00 98 ALA A CA 1
ATOM 764 C C . ALA A 1 98 ? -18.652 -17.381 12.150 1.00 66.00 98 ALA A C 1
ATOM 766 O O . ALA A 1 98 ? -18.662 -18.223 11.261 1.00 66.00 98 ALA A O 1
ATOM 767 N N . MET A 1 99 ? -18.927 -16.090 11.932 1.00 67.31 99 MET A N 1
ATOM 768 C CA . MET A 1 99 ? -19.365 -15.577 10.627 1.00 67.31 99 MET A CA 1
ATOM 769 C C . MET A 1 99 ? -18.325 -15.824 9.526 1.00 67.31 99 MET A C 1
ATOM 771 O O . MET A 1 99 ? -18.669 -16.307 8.452 1.00 67.31 99 MET A O 1
ATOM 775 N N . LEU A 1 100 ? -17.038 -15.574 9.806 1.00 69.50 100 LEU A N 1
ATOM 776 C CA . LEU A 1 100 ? -15.958 -15.882 8.861 1.00 69.50 100 LEU A CA 1
ATOM 777 C C . LEU A 1 100 ? -15.874 -17.387 8.556 1.00 69.50 100 LEU A C 1
ATOM 779 O O . LEU A 1 100 ? -15.758 -17.763 7.395 1.00 69.50 100 LEU A O 1
ATOM 783 N N . ARG A 1 101 ? -15.988 -18.266 9.564 1.00 71.94 101 ARG A N 1
ATOM 784 C CA . ARG A 1 101 ? -15.989 -19.727 9.344 1.00 71.94 101 ARG A CA 1
ATOM 785 C C . ARG A 1 101 ? -17.165 -20.200 8.495 1.00 71.94 101 ARG A C 1
ATOM 787 O O . ARG A 1 101 ? -16.962 -21.070 7.655 1.00 71.94 101 ARG A O 1
ATOM 794 N N . GLU A 1 102 ? -18.358 -19.655 8.706 1.00 75.69 102 GLU A N 1
ATOM 795 C CA . GLU A 1 102 ? -19.539 -20.000 7.908 1.00 75.69 102 GLU A CA 1
ATOM 796 C C . GLU A 1 102 ? -19.402 -19.523 6.461 1.00 75.69 102 GLU A C 1
ATOM 798 O O . GLU A 1 102 ? -19.694 -20.288 5.546 1.00 75.69 102 GLU A O 1
ATOM 803 N N . LEU A 1 103 ? -18.845 -18.329 6.239 1.00 74.88 103 LEU A N 1
ATOM 804 C CA . LEU A 1 103 ? -18.537 -17.830 4.898 1.00 74.88 103 LEU A CA 1
ATOM 805 C C . LEU A 1 103 ? -17.529 -18.735 4.163 1.00 74.88 103 LEU A C 1
ATOM 807 O O . LEU A 1 103 ? -17.756 -19.121 3.015 1.00 74.88 103 LEU A O 1
ATOM 811 N N . PHE A 1 104 ? -16.441 -19.138 4.829 1.00 77.94 104 PHE A N 1
ATOM 812 C CA . PHE A 1 104 ? -15.459 -20.063 4.249 1.00 77.94 104 PHE A CA 1
ATOM 813 C C . PHE A 1 104 ? -16.026 -21.477 4.043 1.00 77.94 104 PHE A C 1
ATOM 815 O O . PHE A 1 104 ? -15.702 -22.133 3.052 1.00 77.94 104 PHE A O 1
ATOM 822 N N . ALA A 1 105 ? -16.891 -21.957 4.940 1.00 76.69 105 ALA A N 1
ATOM 823 C CA . ALA A 1 105 ? -17.579 -23.233 4.766 1.00 76.69 105 ALA A CA 1
ATOM 824 C C . ALA A 1 105 ? -18.531 -23.191 3.562 1.00 76.69 105 ALA A C 1
ATOM 826 O O . ALA A 1 105 ? -18.498 -24.110 2.747 1.00 76.69 105 ALA A O 1
ATOM 827 N N . ALA A 1 106 ? -19.314 -22.121 3.400 1.00 74.88 106 ALA A N 1
ATOM 828 C CA . ALA A 1 106 ? -20.213 -21.936 2.263 1.00 74.88 106 ALA A CA 1
ATOM 829 C C . ALA A 1 106 ? -19.454 -21.954 0.925 1.00 74.88 106 ALA A C 1
ATOM 831 O O . ALA A 1 106 ? -19.853 -22.668 0.005 1.00 74.88 106 ALA A O 1
ATOM 832 N N . HIS A 1 107 ? -18.307 -21.273 0.843 1.00 74.62 107 HIS A N 1
ATOM 833 C CA . HIS A 1 107 ? -17.443 -21.339 -0.339 1.00 74.62 107 HIS A CA 1
ATOM 834 C C . HIS A 1 107 ? -16.895 -22.747 -0.607 1.00 74.62 107 HIS A C 1
ATOM 836 O O . HIS A 1 107 ? -16.862 -23.177 -1.759 1.00 74.62 107 HIS A O 1
ATOM 842 N N . ARG A 1 108 ? -16.521 -23.501 0.435 1.00 75.69 108 ARG A N 1
ATOM 843 C CA . ARG A 1 108 ? -16.087 -24.900 0.290 1.00 75.69 108 ARG A CA 1
ATOM 844 C C . ARG A 1 108 ? -17.213 -25.796 -0.237 1.00 75.69 108 ARG A C 1
ATOM 846 O O . ARG A 1 108 ? -16.967 -26.623 -1.107 1.00 75.69 108 ARG A O 1
ATOM 853 N N . HIS A 1 109 ? -18.440 -25.635 0.258 1.00 73.81 109 HIS A N 1
ATOM 854 C CA . HIS A 1 109 ? -19.596 -26.404 -0.213 1.00 73.81 109 HIS A CA 1
ATOM 855 C C . HIS A 1 109 ? -19.961 -26.068 -1.664 1.00 73.81 109 HIS A C 1
ATOM 857 O O . HIS A 1 109 ? -20.248 -26.976 -2.442 1.00 73.81 109 HIS A O 1
ATOM 863 N N . LEU A 1 110 ? -19.867 -24.792 -2.051 1.00 74.69 110 LEU A N 1
ATOM 864 C CA . LEU A 1 110 ? -20.076 -24.360 -3.432 1.00 74.69 110 LEU A CA 1
ATOM 865 C C . LEU A 1 110 ? -19.005 -24.926 -4.379 1.00 74.69 110 LEU A C 1
ATOM 867 O O . LEU A 1 110 ? -19.343 -25.407 -5.456 1.00 74.69 110 LEU A O 1
ATOM 871 N N . ALA A 1 111 ? -17.735 -24.946 -3.962 1.00 73.56 111 ALA A N 1
ATOM 872 C CA . ALA A 1 111 ? -16.643 -25.524 -4.747 1.00 73.56 111 ALA A CA 1
ATOM 873 C C . ALA A 1 111 ? -16.806 -27.040 -4.961 1.00 73.56 111 ALA A C 1
ATOM 875 O O . ALA A 1 111 ? -16.570 -27.536 -6.060 1.00 73.56 111 ALA A O 1
ATOM 876 N N . ILE A 1 112 ? -17.262 -27.774 -3.940 1.00 77.38 112 ILE A N 1
ATOM 877 C CA . ILE A 1 112 ? -17.552 -29.213 -4.051 1.00 77.38 112 ILE A CA 1
ATOM 878 C C . ILE A 1 112 ? -18.740 -29.458 -4.994 1.00 77.38 112 ILE A C 1
ATOM 880 O O . ILE A 1 112 ? -18.686 -30.369 -5.816 1.00 77.38 112 ILE A O 1
ATOM 884 N N . ALA A 1 113 ? -19.789 -28.633 -4.917 1.00 75.31 113 ALA A N 1
ATOM 885 C CA . ALA A 1 113 ? -20.951 -28.743 -5.796 1.00 75.31 113 ALA A CA 1
ATOM 886 C C . ALA A 1 113 ? -20.600 -28.464 -7.269 1.00 75.31 113 ALA A C 1
ATOM 888 O O . ALA A 1 113 ? -21.029 -29.203 -8.151 1.00 75.31 113 ALA A O 1
ATOM 889 N N . TRP A 1 114 ? -19.777 -27.446 -7.535 1.00 70.06 114 TRP A N 1
ATOM 890 C CA . TRP A 1 114 ? -19.297 -27.134 -8.886 1.00 70.06 114 TRP A CA 1
ATOM 891 C C . TRP A 1 114 ? -18.331 -28.195 -9.427 1.00 70.06 114 TRP A C 1
ATOM 893 O O . TRP A 1 114 ? -18.428 -28.565 -10.594 1.00 70.06 114 TRP A O 1
ATOM 903 N N . GLY A 1 115 ? -17.445 -28.737 -8.585 1.00 68.50 115 GLY A N 1
ATOM 904 C CA . GLY A 1 115 ? -16.552 -29.834 -8.968 1.00 68.50 115 GLY A CA 1
ATOM 905 C C . GLY A 1 115 ? -17.297 -31.135 -9.290 1.00 68.50 115 GLY A C 1
ATOM 906 O O . GLY A 1 115 ? -16.946 -31.820 -10.243 1.00 68.50 115 GLY A O 1
ATOM 907 N N . ALA A 1 116 ? -18.362 -31.453 -8.549 1.00 65.25 116 ALA A N 1
ATOM 908 C CA . ALA A 1 116 ? -19.204 -32.618 -8.824 1.00 65.25 116 ALA A CA 1
ATOM 909 C C . ALA A 1 116 ? -20.004 -32.472 -10.131 1.00 65.25 116 ALA A C 1
ATOM 911 O O . ALA A 1 116 ? -20.174 -33.451 -10.855 1.00 65.25 116 ALA A O 1
ATOM 912 N N . LEU A 1 117 ? -20.447 -31.254 -10.461 1.00 61.62 117 LEU A N 1
ATOM 913 C CA . LEU A 1 117 ? -21.170 -30.964 -11.702 1.00 61.62 117 LEU A CA 1
ATOM 914 C C . LEU A 1 117 ? -20.298 -31.174 -12.955 1.00 61.62 117 LEU A C 1
ATOM 916 O O . LEU A 1 117 ? -20.819 -31.536 -14.001 1.00 61.62 117 LEU A O 1
ATOM 920 N N . PHE A 1 118 ? -18.979 -30.988 -12.839 1.00 50.47 118 PHE A N 1
ATOM 921 C CA . PHE A 1 118 ? -18.017 -31.150 -13.938 1.00 50.47 118 PHE A CA 1
ATOM 922 C C . PHE A 1 118 ? -17.597 -32.611 -14.186 1.00 50.47 118 PHE A C 1
ATOM 924 O O . PHE A 1 118 ? -17.055 -32.922 -15.236 1.00 50.47 118 PHE A O 1
ATOM 931 N N . ILE A 1 119 ? -17.823 -33.511 -13.221 1.00 59.56 119 ILE A N 1
ATOM 932 C CA . ILE A 1 119 ? -17.527 -34.955 -13.341 1.00 59.56 119 ILE A CA 1
ATOM 933 C C . ILE A 1 119 ? -18.733 -35.724 -13.918 1.00 59.56 119 ILE A C 1
ATOM 935 O O . ILE A 1 119 ? -18.593 -36.848 -14.393 1.00 59.56 119 ILE A O 1
ATOM 939 N N . LEU A 1 120 ? -19.924 -35.122 -13.865 1.00 57.19 120 LEU A N 1
ATOM 940 C CA . LEU A 1 120 ? -21.193 -35.690 -14.333 1.00 57.19 120 LEU A CA 1
ATOM 941 C C . LEU A 1 120 ? -21.637 -35.169 -15.716 1.00 57.19 120 LEU A C 1
ATOM 943 O O . LEU A 1 120 ? -22.682 -35.607 -16.198 1.00 57.19 120 LEU A O 1
ATOM 947 N N . ALA A 1 121 ? -20.877 -34.255 -16.329 1.00 48.69 121 ALA A N 1
ATOM 948 C CA . ALA A 1 121 ? -21.089 -33.713 -17.676 1.00 48.69 121 ALA A CA 1
ATOM 949 C C . ALA A 1 121 ? -20.022 -34.246 -18.641 1.00 48.69 121 ALA A C 1
ATOM 951 O O . ALA A 1 121 ? -20.377 -34.492 -19.815 1.00 48.69 121 ALA A O 1
#

Secondary structure (DSSP, 8-state):
-------SS----SSPPTTHHHHHHHHHHHHHHHHHHHHHHHHIIIII-B-TTSSB-PPPHHHHHHHHHHHHHHHHHHHHHHHHHHHHHH---HHHHHHHHHHHHHHHHHHHHHHHHHH--

Radius of gyration: 23.65 Å; Cα contacts (8 Å, |Δi|>4): 38; chains: 1; bounding box: 48×55×58 Å

Sequence (121 aa):
MAETKFLTAPVKTDKMPAGIPYIIGNEAAERFCFYGMRAILVVYMTQYLLSPAGGLDVMTESEANENYHLFVSLNYFLPVFGALLASFALSRTKRLKAMLRELFAAHRHLAIAWGALFILA

Mean predicted aligned error: 12.41 Å